Protein AF-A0A2V6RYM2-F1 (afdb_monomer_lite)

Secondary structure (DSSP, 8-state):
-BSSSHHHHHHHHHHT-SS----EEEESSSSS-EEEE-SEE-TT--EESS-S-HHHHHHT--TT---

Radius of gyration: 13.65 Å; chains: 1; bounding box: 38×22×32 Å

pLDDT: mean 90.87, std 9.73, range [46.69, 97.62]

Foldseek 3Di:
DAQPCPVVVVVCVVVVDPDDADEEQEHADPDHHYVYHAPHADPVSAGVVHDPPPVCVVVVPDPPPPD

Structure (mmCIF, N/CA/C/O backbone):
data_AF-A0A2V6RYM2-F1
#
_entry.id   AF-A0A2V6RYM2-F1
#
loop_
_atom_site.group_PDB
_atom_site.id
_atom_site.type_symbol
_atom_site.label_atom_id
_atom_site.label_alt_id
_atom_site.label_comp_id
_atom_site.label_asym_id
_atom_site.label_entity_id
_atom_site.label_seq_id
_atom_site.pdbx_PDB_ins_code
_atom_site.Cartn_x
_atom_site.Cartn_y
_atom_site.Cartn_z
_atom_site.occupancy
_atom_site.B_iso_or_equiv
_atom_site.auth_seq_id
_atom_site.auth_comp_id
_atom_site.auth_asym_id
_atom_site.auth_atom_id
_atom_site.pdbx_PDB_model_num
ATOM 1 N N . MET A 1 1 ? 1.941 2.837 0.398 1.00 93.88 1 MET A N 1
ATOM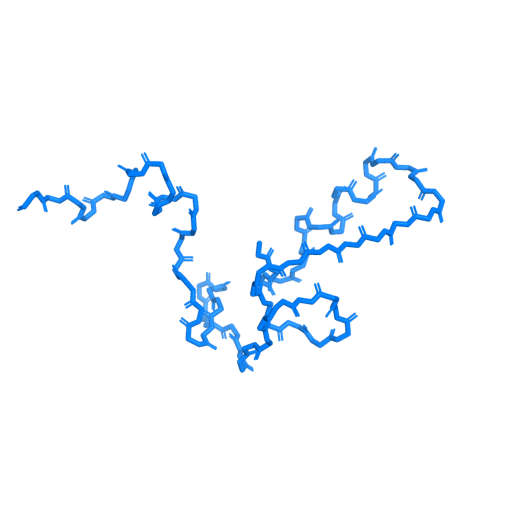 2 C CA . MET A 1 1 ? 1.206 2.293 -0.770 1.00 93.88 1 MET A CA 1
ATOM 3 C C . MET A 1 1 ? 0.221 1.227 -0.302 1.00 93.88 1 MET A C 1
ATOM 5 O O . MET A 1 1 ? 0.446 0.680 0.773 1.00 93.88 1 MET A O 1
ATOM 9 N N . VAL A 1 2 ? -0.829 0.925 -1.076 1.00 95.62 2 VAL A N 1
ATOM 10 C CA . VAL A 1 2 ? -1.684 -0.269 -0.868 1.00 95.62 2 VAL A CA 1
ATOM 11 C C . VAL A 1 2 ? -1.599 -1.169 -2.081 1.00 95.62 2 VAL A C 1
ATOM 13 O O . VAL A 1 2 ? -2.292 -0.948 -3.068 1.00 95.62 2 VAL A O 1
ATOM 16 N N . ALA A 1 3 ? -0.733 -2.175 -2.011 1.00 95.56 3 ALA A N 1
ATOM 17 C CA . ALA A 1 3 ? -0.697 -3.212 -3.028 1.00 95.56 3 ALA A CA 1
ATOM 18 C C . ALA A 1 3 ? -1.817 -4.226 -2.761 1.00 95.56 3 ALA A C 1
ATOM 20 O O . ALA A 1 3 ? -2.939 -4.056 -3.216 1.00 95.56 3 ALA A O 1
ATOM 21 N N . THR A 1 4 ? -1.542 -5.237 -1.942 1.00 94.81 4 THR A N 1
ATOM 22 C CA . THR A 1 4 ? -2.53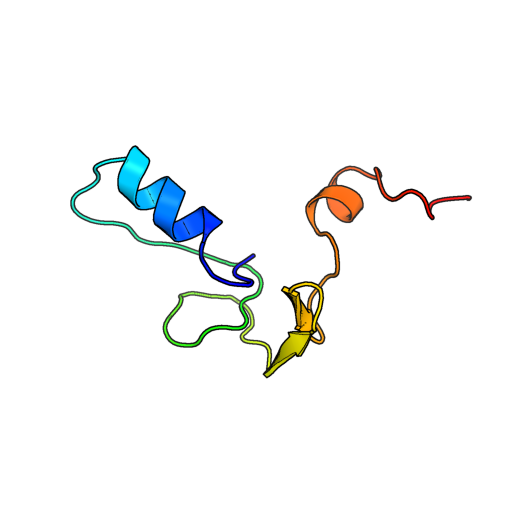5 -6.243 -1.532 1.00 94.81 4 THR A CA 1
ATOM 23 C C . THR A 1 4 ? -3.348 -5.829 -0.306 1.00 94.81 4 THR A C 1
ATOM 25 O O . THR A 1 4 ? -4.345 -6.463 0.009 1.00 94.81 4 THR A O 1
ATOM 28 N N . GLY A 1 5 ? -2.900 -4.808 0.431 1.00 93.12 5 GLY A N 1
ATOM 29 C CA . GLY A 1 5 ? -3.501 -4.395 1.703 1.00 93.12 5 GLY A CA 1
ATOM 30 C C . GLY A 1 5 ? -3.014 -5.164 2.935 1.00 93.12 5 GLY A C 1
ATOM 31 O O . GLY A 1 5 ? -3.232 -4.683 4.042 1.00 93.12 5 GLY A O 1
ATOM 32 N N . GLY A 1 6 ? -2.277 -6.270 2.773 1.00 93.94 6 GLY A N 1
ATOM 33 C CA . GLY A 1 6 ? -1.858 -7.132 3.889 1.00 93.94 6 GLY A CA 1
ATOM 34 C C . GLY A 1 6 ? -1.097 -6.397 4.999 1.00 93.94 6 GLY A C 1
ATOM 35 O O . GLY A 1 6 ? -1.465 -6.492 6.165 1.00 93.94 6 GLY A O 1
ATOM 36 N N . SER A 1 7 ? -0.101 -5.577 4.645 1.00 93.69 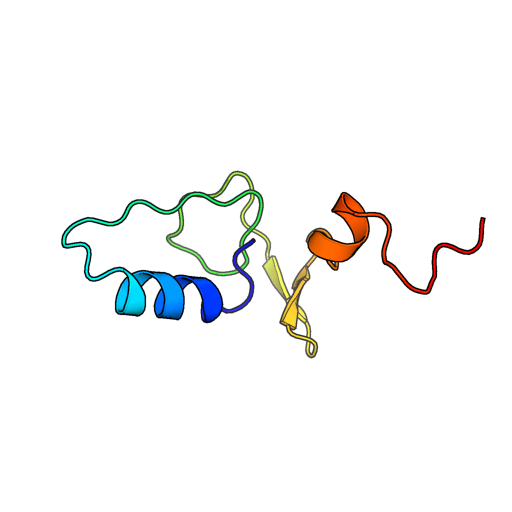7 SER A N 1
ATOM 37 C CA . SER A 1 7 ? 0.657 -4.794 5.636 1.00 93.69 7 SER A CA 1
ATOM 38 C C . SER A 1 7 ? -0.214 -3.781 6.385 1.00 93.69 7 SER A C 1
ATOM 40 O O . SER A 1 7 ? 0.013 -3.521 7.560 1.00 93.69 7 SE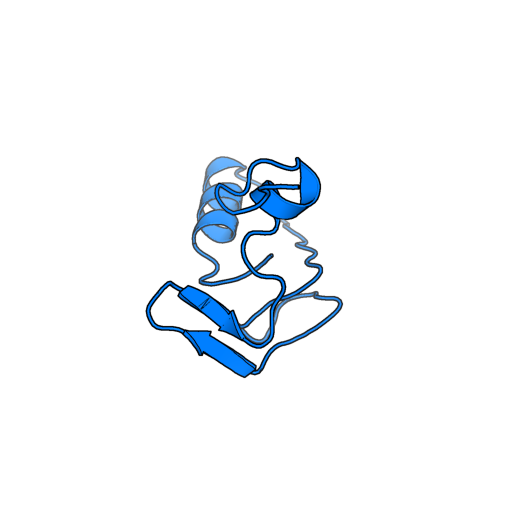R A O 1
ATOM 42 N N . ALA A 1 8 ? -1.213 -3.201 5.713 1.00 92.75 8 ALA A N 1
ATOM 43 C CA . ALA A 1 8 ? -2.120 -2.250 6.342 1.00 92.75 8 ALA A CA 1
ATOM 44 C C . ALA A 1 8 ? -3.090 -2.952 7.301 1.00 92.75 8 ALA A C 1
ATOM 46 O O . ALA A 1 8 ? -3.306 -2.450 8.397 1.00 92.75 8 ALA A O 1
ATOM 47 N N . ALA A 1 9 ? -3.628 -4.112 6.910 1.00 92.00 9 ALA A N 1
ATOM 48 C CA . ALA A 1 9 ? -4.487 -4.926 7.766 1.00 92.00 9 ALA A CA 1
ATOM 49 C C . ALA A 1 9 ? -3.744 -5.376 9.033 1.00 92.00 9 ALA A C 1
ATOM 51 O O . ALA A 1 9 ? -4.215 -5.125 10.138 1.00 92.00 9 ALA A O 1
ATOM 52 N N . MET A 1 10 ? -2.528 -5.912 8.880 1.00 95.50 10 MET A N 1
ATOM 53 C CA . MET A 1 10 ? -1.691 -6.322 10.012 1.00 95.50 10 MET A CA 1
ATOM 54 C C . MET A 1 10 ? -1.388 -5.154 10.965 1.00 95.50 10 MET A C 1
ATOM 56 O O . MET A 1 10 ? -1.433 -5.317 12.180 1.00 95.50 10 MET A O 1
ATOM 60 N N . ALA A 1 11 ? -1.106 -3.959 10.435 1.00 94.00 11 ALA A N 1
ATOM 61 C CA . ALA A 1 11 ? -0.861 -2.782 11.267 1.00 94.00 11 ALA A CA 1
ATOM 62 C C . ALA A 1 11 ? -2.097 -2.364 12.085 1.00 94.00 11 ALA A C 1
ATOM 64 O O . ALA A 1 11 ? -1.955 -1.933 13.227 1.00 94.00 11 ALA A O 1
ATOM 65 N N . ILE A 1 12 ? -3.301 -2.502 11.519 1.00 92.38 12 ILE A N 1
ATOM 66 C CA . ILE A 1 12 ? -4.563 -2.219 12.220 1.00 92.38 12 ILE A CA 1
ATOM 67 C C . ILE A 1 12 ? -4.777 -3.218 13.356 1.00 92.38 12 ILE A C 1
ATOM 69 O O . ILE A 1 12 ? -5.064 -2.807 14.479 1.00 92.38 12 ILE A O 1
ATOM 73 N N . GLU A 1 13 ? -4.591 -4.508 13.075 1.00 93.88 13 GLU A N 1
ATOM 74 C CA . GLU A 1 13 ? -4.738 -5.576 14.070 1.00 93.88 13 GLU A CA 1
ATOM 75 C C . GLU A 1 13 ? -3.773 -5.392 15.244 1.00 93.88 13 GLU A C 1
ATOM 77 O O . GLU A 1 13 ? -4.187 -5.460 16.400 1.00 93.88 13 GLU A O 1
ATOM 82 N N . LEU A 1 14 ? -2.504 -5.087 14.960 1.00 95.75 14 LEU A N 1
ATOM 83 C CA . LEU A 1 14 ? -1.496 -4.837 15.993 1.00 95.75 14 LEU A CA 1
ATOM 84 C C . LEU A 1 14 ? -1.754 -3.547 16.780 1.00 95.75 14 LEU A C 1
ATOM 86 O O . LEU A 1 14 ? -1.393 -3.463 17.952 1.00 95.75 14 LEU A O 1
ATOM 90 N N . GLY A 1 15 ? -2.347 -2.537 16.142 1.00 93.25 15 GLY A N 1
ATOM 91 C CA . GLY A 1 15 ? -2.616 -1.246 16.770 1.00 93.25 15 GLY A CA 1
ATOM 92 C C . GLY A 1 15 ? -3.788 -1.263 17.753 1.00 93.25 15 GLY A C 1
ATOM 93 O O . GLY A 1 15 ? -3.834 -0.413 18.639 1.00 93.25 15 GLY A O 1
ATOM 94 N N . GLY A 1 16 ? -4.743 -2.191 17.604 1.00 92.56 16 GLY A N 1
ATOM 95 C CA . GLY A 1 16 ? -5.900 -2.325 18.503 1.00 92.56 16 GLY A CA 1
ATOM 96 C C . GLY A 1 16 ? -6.829 -1.101 18.553 1.00 92.56 16 GLY A C 1
ATOM 97 O O . GLY A 1 16 ? -7.630 -0.963 19.477 1.00 92.56 16 GLY A O 1
ATOM 98 N N . ALA A 1 17 ? -6.712 -0.185 17.590 1.00 92.69 17 ALA A N 1
ATOM 99 C CA . ALA A 1 17 ? -7.490 1.046 17.554 1.00 92.69 17 ALA A CA 1
ATOM 100 C C . ALA A 1 17 ? -8.952 0.773 17.165 1.00 92.69 17 ALA A C 1
ATOM 102 O O . ALA A 1 17 ? -9.230 -0.025 16.274 1.00 92.69 17 ALA A O 1
ATOM 103 N N . GLN A 1 18 ? -9.889 1.480 17.806 1.00 89.62 18 GLN A N 1
ATOM 104 C CA . GLN A 1 18 ? -11.326 1.344 17.524 1.00 89.62 18 GLN A CA 1
ATOM 105 C C . GLN A 1 18 ? -11.772 2.104 16.267 1.00 89.62 18 GLN A C 1
ATOM 107 O O . GLN A 1 18 ? -12.731 1.703 15.615 1.00 89.62 18 GLN A O 1
ATOM 112 N N . GLU A 1 19 ? -11.067 3.179 15.907 1.00 90.81 19 GLU A N 1
ATOM 113 C CA . GLU A 1 19 ? -11.294 3.934 14.675 1.00 90.81 19 GLU A CA 1
ATOM 114 C C . GLU A 1 19 ? -9.954 4.130 13.961 1.00 90.81 19 GLU A C 1
ATOM 116 O O . GLU A 1 19 ? -9.012 4.688 14.527 1.00 90.81 19 GLU A O 1
ATOM 121 N N . VAL A 1 20 ? -9.860 3.674 12.709 1.00 90.81 20 VAL A N 1
ATOM 122 C CA . VAL A 1 20 ? -8.658 3.837 11.887 1.00 90.81 20 VAL A CA 1
ATOM 123 C C . VAL A 1 20 ? -9.002 4.569 10.606 1.00 90.81 20 VAL A C 1
ATOM 125 O O . VAL A 1 20 ? -9.841 4.134 9.820 1.00 90.81 20 VAL A O 1
ATOM 128 N N . ARG A 1 21 ? -8.270 5.655 10.354 1.00 89.06 21 ARG A N 1
ATOM 129 C CA . ARG A 1 21 ? -8.256 6.332 9.059 1.00 89.06 21 ARG A CA 1
ATOM 130 C C . ARG A 1 21 ? -6.907 6.113 8.411 1.00 89.06 21 ARG A C 1
ATOM 132 O O . ARG A 1 21 ? -5.865 6.433 8.976 1.00 89.06 21 ARG A O 1
ATOM 139 N N . ARG A 1 22 ? -6.935 5.552 7.210 1.00 87.06 22 ARG A N 1
ATOM 140 C CA . ARG A 1 22 ? -5.747 5.221 6.433 1.00 87.06 22 ARG A CA 1
ATOM 141 C C . ARG A 1 22 ? -5.635 6.169 5.247 1.00 87.06 22 ARG A C 1
ATOM 143 O O . ARG A 1 22 ? -6.607 6.337 4.523 1.00 87.06 22 ARG A O 1
ATOM 150 N N . LEU A 1 23 ? -4.433 6.685 4.999 1.00 92.88 23 LEU A N 1
ATOM 151 C CA . LEU A 1 23 ? -4.103 7.464 3.805 1.00 92.88 23 LEU A CA 1
ATOM 152 C C . LEU A 1 23 ? -3.008 6.767 2.980 1.00 92.88 23 LEU A C 1
ATOM 154 O O . LEU A 1 23 ? -2.075 6.167 3.522 1.00 92.88 23 LEU A O 1
ATOM 158 N N . SER A 1 24 ? -3.121 6.833 1.654 1.00 94.31 24 SER A N 1
ATOM 159 C CA . SER A 1 24 ? -2.119 6.332 0.701 1.00 94.31 24 SER A CA 1
ATOM 160 C C . SER A 1 24 ? -1.809 7.355 -0.382 1.00 94.31 24 SER A C 1
ATOM 162 O O . SER A 1 24 ? -2.651 8.168 -0.735 1.00 94.31 24 SER A O 1
ATOM 164 N N . ILE A 1 25 ? -0.619 7.244 -0.973 1.00 95.75 25 ILE A N 1
ATOM 165 C CA . ILE A 1 25 ? -0.293 7.943 -2.223 1.00 95.75 25 ILE A CA 1
ATOM 166 C C . ILE A 1 25 ? -0.901 7.189 -3.413 1.00 95.75 25 ILE A C 1
ATOM 168 O O . ILE A 1 25 ? -1.624 7.772 -4.207 1.00 95.75 25 ILE A O 1
ATOM 172 N N . VAL A 1 26 ? -0.650 5.881 -3.505 1.00 95.81 26 VAL A N 1
ATOM 173 C CA . VAL A 1 26 ? -1.188 5.021 -4.564 1.00 95.81 26 VAL A CA 1
ATOM 174 C C . VAL A 1 26 ? -1.699 3.699 -3.994 1.00 95.81 26 VAL A C 1
ATOM 176 O O . VAL A 1 26 ? -1.105 3.141 -3.052 1.00 95.81 26 VAL A O 1
ATOM 179 N N . ALA A 1 27 ? -2.803 3.220 -4.561 1.00 96.25 27 ALA A N 1
ATOM 180 C CA . ALA A 1 27 ? -3.457 1.966 -4.221 1.00 96.25 27 ALA A CA 1
ATOM 181 C C . ALA A 1 27 ? -3.947 1.242 -5.481 1.00 96.25 27 ALA A C 1
ATOM 183 O O . ALA A 1 27 ? -4.334 1.899 -6.438 1.00 96.25 27 ALA A O 1
ATOM 184 N N . ALA A 1 28 ? -3.954 -0.091 -5.459 1.00 95.25 28 ALA A N 1
ATOM 185 C CA . ALA A 1 28 ? -4.698 -0.911 -6.419 1.00 95.25 28 ALA A CA 1
ATOM 186 C C . ALA A 1 28 ? -6.129 -1.280 -5.963 1.00 95.25 28 ALA A C 1
ATOM 188 O O . ALA A 1 28 ? -7.018 -1.297 -6.808 1.00 95.25 28 ALA A O 1
ATOM 189 N N . PRO A 1 29 ? -6.401 -1.604 -4.679 1.00 87.44 29 PRO A N 1
ATOM 190 C CA . PRO A 1 29 ? -7.761 -1.933 -4.264 1.00 87.44 29 PRO A CA 1
ATOM 191 C C . PRO A 1 29 ? -8.634 -0.680 -4.171 1.00 87.44 29 PRO A C 1
ATOM 193 O O . PRO A 1 29 ? -8.174 0.382 -3.745 1.00 87.44 29 PRO A O 1
ATOM 196 N N . GLU A 1 30 ? -9.910 -0.831 -4.518 1.00 83.25 30 GLU A N 1
ATOM 197 C CA . GLU A 1 30 ? -10.929 0.205 -4.352 1.00 83.25 30 GLU A CA 1
ATOM 198 C C . GLU A 1 30 ? -11.303 0.415 -2.872 1.00 83.25 30 GLU A C 1
ATOM 200 O O . GLU A 1 30 ? -10.979 -0.395 -2.002 1.00 83.25 30 GLU A O 1
ATOM 20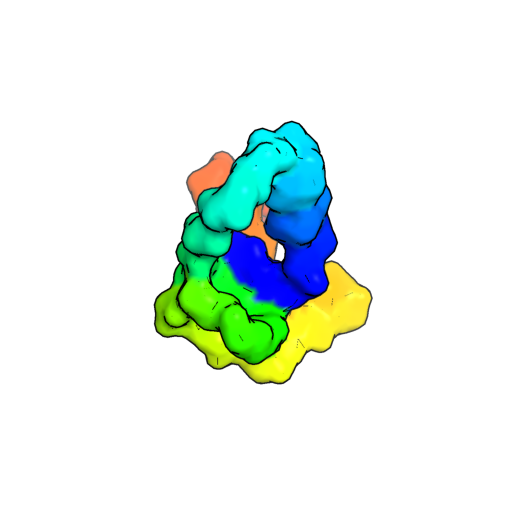5 N N . GLY A 1 31 ? -12.002 1.517 -2.573 1.00 83.50 31 GLY A N 1
ATOM 206 C CA . GLY A 1 31 ? -12.547 1.778 -1.233 1.00 83.50 31 GLY A CA 1
ATOM 207 C C . GLY A 1 31 ? -11.533 2.280 -0.198 1.00 83.50 31 GLY A C 1
ATOM 208 O O . GLY A 1 31 ? -11.815 2.264 0.998 1.00 83.50 31 GLY A O 1
ATOM 209 N N . VAL A 1 32 ? -10.360 2.749 -0.632 1.00 86.88 32 VAL A N 1
ATOM 210 C CA . VAL A 1 32 ? -9.346 3.361 0.240 1.00 86.88 32 VAL A CA 1
ATOM 211 C C . VAL A 1 32 ? -9.182 4.849 -0.053 1.00 86.88 32 VAL A C 1
ATOM 213 O O . VAL A 1 32 ? -9.230 5.277 -1.203 1.00 86.8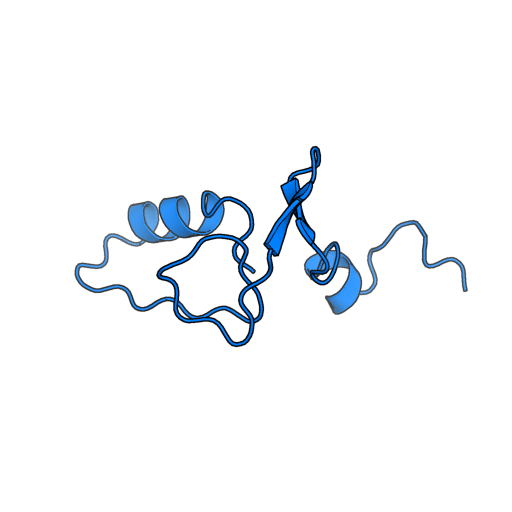8 32 VAL A O 1
ATOM 216 N N . PHE A 1 33 ? -8.906 5.645 0.983 1.00 91.75 33 PHE A N 1
ATOM 217 C CA . PHE A 1 33 ? -8.473 7.026 0.785 1.00 91.75 33 PHE A CA 1
ATOM 218 C C . PHE A 1 33 ? -7.048 7.026 0.218 1.00 91.75 33 PHE A C 1
ATOM 220 O O . PHE A 1 33 ? -6.079 6.589 0.856 1.00 91.75 33 PHE A O 1
ATOM 227 N N . THR A 1 34 ? -6.923 7.475 -1.024 1.00 95.19 34 THR A N 1
ATOM 228 C CA . THR A 1 34 ? -5.665 7.471 -1.766 1.00 95.19 34 THR A CA 1
ATOM 229 C C . THR A 1 34 ? -5.605 8.655 -2.722 1.00 95.19 34 THR A C 1
ATOM 231 O O . THR A 1 34 ? -6.644 9.097 -3.207 1.00 95.19 34 THR A O 1
ATOM 234 N N . ALA A 1 35 ? -4.404 9.169 -2.996 1.00 96.56 35 ALA A N 1
ATOM 235 C CA . ALA A 1 35 ? -4.235 10.226 -3.995 1.00 96.56 35 ALA A CA 1
ATOM 236 C C . ALA A 1 35 ? -4.432 9.697 -5.428 1.00 96.56 35 ALA A C 1
ATOM 238 O O . ALA A 1 35 ? -4.960 10.411 -6.275 1.00 96.56 35 ALA A O 1
ATOM 239 N N . ALA A 1 36 ? -4.049 8.443 -5.682 1.00 96.25 36 ALA A N 1
ATOM 240 C CA . ALA A 1 36 ? -4.264 7.750 -6.947 1.00 96.25 36 ALA A CA 1
ATOM 241 C C . ALA A 1 36 ? -4.765 6.316 -6.723 1.00 96.25 36 ALA A C 1
ATOM 243 O O . ALA A 1 36 ? -4.269 5.601 -5.840 1.00 96.25 36 ALA A O 1
ATOM 244 N N . LEU A 1 37 ? -5.745 5.917 -7.535 1.00 96.38 37 LEU A N 1
ATOM 245 C CA . LEU A 1 37 ? -6.230 4.547 -7.659 1.00 96.38 37 LEU A CA 1
ATOM 246 C C . LEU A 1 37 ? -5.773 3.995 -9.012 1.00 96.38 37 LEU A C 1
ATOM 248 O O . LEU A 1 37 ? -6.114 4.541 -10.060 1.00 96.38 37 LEU A O 1
ATOM 252 N N . ASP A 1 38 ? -5.005 2.918 -8.964 1.00 96.75 38 ASP A N 1
ATOM 253 C CA . ASP A 1 38 ? -4.345 2.297 -10.103 1.00 96.75 38 ASP A CA 1
ATOM 254 C C . ASP A 1 38 ? -5.000 0.958 -10.462 1.00 96.75 38 ASP A C 1
ATOM 256 O O . ASP A 1 38 ? -5.587 0.276 -9.627 1.00 96.75 38 ASP A O 1
ATOM 260 N N . ARG A 1 39 ? -4.880 0.567 -11.733 1.00 95.62 39 ARG A N 1
ATOM 261 C CA . ARG A 1 39 ? -5.716 -0.471 -12.362 1.00 95.62 39 ARG A CA 1
ATOM 262 C C . ARG A 1 39 ? -5.621 -1.863 -11.735 1.00 95.62 39 ARG A C 1
ATOM 264 O O . ARG A 1 39 ? -6.623 -2.568 -11.677 1.00 95.62 39 ARG A O 1
ATOM 271 N N . CYS A 1 40 ? -4.421 -2.323 -11.388 1.00 95.75 40 CYS A N 1
ATOM 272 C CA . CYS A 1 40 ? -4.217 -3.711 -10.981 1.00 95.75 40 CYS A CA 1
ATOM 273 C C . CYS A 1 40 ? -2.868 -3.935 -10.297 1.00 95.75 40 CYS A C 1
ATOM 275 O O . CYS A 1 40 ? -2.010 -3.051 -10.243 1.00 95.75 40 CYS A O 1
ATOM 277 N N . LEU A 1 41 ? -2.685 -5.160 -9.804 1.00 97.31 41 LEU A N 1
ATOM 278 C CA . LEU A 1 41 ? -1.388 -5.695 -9.417 1.00 97.31 41 LEU A CA 1
ATOM 279 C C . LEU A 1 41 ? -0.836 -6.599 -10.525 1.00 97.31 41 LEU A C 1
ATOM 281 O O . LEU A 1 41 ? -1.604 -7.301 -11.181 1.00 97.31 41 LEU A O 1
ATOM 285 N N . ASN A 1 42 ? 0.484 -6.636 -10.689 1.00 95.00 42 ASN A N 1
ATOM 286 C CA . ASN A 1 42 ? 1.149 -7.682 -11.470 1.00 95.00 42 ASN A CA 1
ATOM 287 C C . ASN A 1 42 ? 1.370 -8.967 -10.642 1.00 95.00 42 ASN A C 1
ATOM 289 O O . ASN A 1 42 ? 1.058 -9.020 -9.448 1.00 95.00 42 ASN A O 1
ATOM 293 N N . ASP A 1 43 ? 1.963 -9.996 -11.253 1.00 97.25 43 ASP A N 1
ATOM 294 C CA . ASP A 1 43 ? 2.223 -11.291 -10.599 1.00 97.25 43 ASP A CA 1
ATOM 295 C C . ASP A 1 43 ? 3.148 -11.179 -9.380 1.00 97.25 43 ASP A C 1
ATOM 297 O O . ASP A 1 43 ? 3.003 -11.913 -8.403 1.00 97.25 43 ASP A O 1
ATOM 301 N N . ARG A 1 44 ? 4.048 -10.190 -9.396 1.00 95.25 44 ARG A N 1
ATOM 302 C CA . ARG A 1 44 ? 4.950 -9.849 -8.285 1.00 95.25 44 ARG A CA 1
ATOM 303 C C . ARG A 1 44 ? 4.303 -8.927 -7.244 1.00 95.25 44 ARG A C 1
ATOM 305 O O . ARG A 1 44 ? 4.987 -8.465 -6.339 1.00 95.25 44 ARG A O 1
ATOM 312 N N . LYS A 1 45 ? 2.999 -8.663 -7.358 1.00 95.19 45 LYS A N 1
ATOM 313 C CA . LYS A 1 45 ? 2.199 -7.808 -6.465 1.00 95.19 45 LYS A CA 1
ATOM 314 C C . LYS A 1 45 ? 2.597 -6.327 -6.451 1.00 95.19 45 LYS A C 1
ATOM 316 O O . LYS A 1 45 ? 2.227 -5.614 -5.522 1.00 95.19 45 LYS A O 1
ATOM 321 N N . TYR A 1 46 ? 3.262 -5.834 -7.494 1.00 96.25 46 TYR A N 1
ATOM 322 C CA . TYR A 1 46 ? 3.418 -4.392 -7.702 1.00 96.25 46 TYR A CA 1
ATOM 323 C C . TYR A 1 46 ? 2.155 -3.795 -8.310 1.00 96.25 46 TYR A C 1
ATOM 325 O O . TYR A 1 46 ? 1.543 -4.394 -9.192 1.00 96.25 46 TYR A O 1
ATOM 333 N N . ILE A 1 47 ? 1.811 -2.591 -7.859 1.00 97.62 47 ILE A N 1
ATOM 334 C CA . ILE A 1 47 ? 0.735 -1.776 -8.426 1.00 97.62 47 ILE A CA 1
ATOM 335 C C . ILE A 1 47 ? 1.137 -1.315 -9.829 1.00 97.62 47 ILE A C 1
ATOM 337 O O . ILE A 1 47 ? 2.290 -0.940 -10.035 1.00 97.62 47 ILE A O 1
ATOM 341 N N . LEU A 1 48 ? 0.201 -1.338 -10.778 1.00 96.12 48 LEU A N 1
ATOM 342 C CA . LEU A 1 48 ? 0.403 -0.882 -12.151 1.00 96.12 48 LEU A CA 1
ATOM 343 C C . LEU A 1 48 ? -0.519 0.306 -12.494 1.00 96.12 48 LEU A C 1
ATOM 345 O O . LEU A 1 48 ? -1.728 0.171 -12.320 1.00 96.12 48 LEU A O 1
ATOM 349 N N . PRO A 1 49 ? -0.003 1.408 -13.081 1.00 96.44 49 PRO A N 1
ATOM 350 C CA . PRO A 1 49 ? 1.413 1.655 -13.384 1.00 96.44 49 PRO A CA 1
ATOM 351 C C . PRO A 1 49 ? 2.291 1.805 -12.130 1.00 96.44 49 PRO A C 1
ATOM 353 O O . PRO A 1 49 ? 3.464 1.442 -12.182 1.00 96.44 49 PRO A O 1
ATOM 356 N N . GLY A 1 50 ? 1.720 2.248 -11.010 1.00 95.06 50 GLY A N 1
ATOM 357 C CA . GLY A 1 50 ? 2.353 2.306 -9.701 1.00 95.06 50 GLY A CA 1
ATOM 358 C C . GLY A 1 50 ? 3.627 3.142 -9.646 1.00 95.06 50 GLY A C 1
ATOM 359 O O . GLY A 1 50 ? 3.887 4.009 -10.476 1.00 95.06 50 GLY A O 1
ATOM 360 N N . LEU A 1 51 ? 4.427 2.885 -8.609 1.00 94.88 51 LEU A N 1
ATOM 361 C CA . LEU A 1 51 ? 5.675 3.604 -8.335 1.00 94.88 51 LEU A CA 1
ATOM 362 C C . LEU A 1 51 ? 6.886 2.666 -8.214 1.00 94.88 51 LEU A C 1
ATOM 364 O O . LEU A 1 51 ? 7.965 3.128 -7.857 1.00 94.88 51 LEU A O 1
ATOM 368 N N . GLY A 1 52 ? 6.734 1.373 -8.513 1.00 93.56 52 GLY A N 1
ATOM 369 C CA . GLY A 1 52 ? 7.762 0.369 -8.221 1.00 93.56 52 GLY A CA 1
ATOM 370 C C . GLY A 1 52 ? 7.946 0.162 -6.714 1.00 93.56 52 GLY A C 1
ATOM 371 O O . GLY A 1 52 ? 6.988 0.310 -5.949 1.00 93.56 52 GLY A O 1
ATOM 372 N N . ASP A 1 53 ? 9.163 -0.187 -6.290 1.00 94.00 53 ASP A N 1
ATOM 373 C CA . ASP A 1 53 ? 9.504 -0.252 -4.869 1.00 94.00 53 ASP A CA 1
ATOM 374 C C . ASP A 1 53 ? 9.727 1.161 -4.320 1.00 94.00 53 ASP A C 1
ATOM 376 O O . ASP A 1 53 ? 10.732 1.820 -4.586 1.00 94.00 53 ASP A O 1
ATOM 380 N N . PHE A 1 54 ? 8.733 1.671 -3.595 1.00 93.00 54 PHE A N 1
ATOM 381 C CA . PHE A 1 54 ? 8.805 3.021 -3.049 1.00 93.00 54 PHE A CA 1
ATOM 382 C C . PHE A 1 54 ? 9.846 3.151 -1.936 1.00 93.00 54 PHE A C 1
ATOM 384 O O . PHE A 1 54 ? 10.402 4.234 -1.784 1.00 93.00 54 PHE A O 1
ATOM 391 N N . GLY A 1 55 ? 10.114 2.084 -1.175 1.00 92.75 55 GLY A N 1
ATOM 392 C CA . GLY A 1 55 ? 11.153 2.103 -0.147 1.00 92.75 55 GLY A CA 1
ATOM 393 C C . GLY A 1 55 ? 12.517 2.301 -0.792 1.00 92.75 55 GLY A C 1
ATOM 394 O O . GLY A 1 55 ? 13.219 3.256 -0.457 1.00 92.75 55 GLY A O 1
ATOM 395 N N . ASP A 1 56 ? 12.822 1.487 -1.801 1.00 94.19 56 ASP A N 1
ATOM 396 C CA . ASP A 1 56 ? 14.095 1.584 -2.510 1.00 94.19 56 ASP A CA 1
ATOM 397 C C . ASP A 1 56 ? 14.278 2.922 -3.221 1.00 94.19 56 ASP A C 1
ATOM 399 O O . ASP A 1 56 ? 15.346 3.529 -3.144 1.00 94.19 56 ASP A O 1
ATOM 403 N N . ARG A 1 57 ? 13.224 3.442 -3.855 1.00 91.94 57 ARG A N 1
ATOM 404 C CA . ARG A 1 57 ? 13.277 4.753 -4.516 1.00 91.94 57 ARG A CA 1
ATOM 405 C C . ARG A 1 57 ? 13.421 5.915 -3.540 1.00 91.94 57 ARG A C 1
ATOM 407 O O . ARG A 1 57 ? 14.049 6.909 -3.892 1.00 91.94 57 ARG A O 1
ATOM 414 N N . LEU A 1 58 ? 12.815 5.824 -2.356 1.00 93.06 58 LEU A N 1
ATOM 415 C CA . LEU A 1 58 ? 12.886 6.878 -1.344 1.00 93.06 58 LEU A CA 1
ATOM 416 C C . LEU A 1 58 ? 14.266 6.930 -0.681 1.00 93.06 58 LEU A C 1
ATOM 418 O O . LEU A 1 58 ? 14.760 8.021 -0.404 1.00 93.06 58 LEU A O 1
ATOM 422 N N . TYR A 1 59 ? 14.876 5.769 -0.431 1.00 94.38 59 TYR A N 1
ATOM 423 C CA . TYR A 1 59 ? 16.140 5.661 0.304 1.00 94.38 59 TYR A CA 1
ATOM 424 C C . TYR A 1 59 ? 17.363 5.387 -0.581 1.00 94.38 59 TYR A C 1
ATOM 426 O O . TYR A 1 59 ? 18.480 5.362 -0.073 1.00 94.38 59 TYR A O 1
ATOM 434 N N . GLY A 1 60 ? 17.174 5.217 -1.891 1.00 91.88 60 GLY A N 1
ATOM 435 C CA . GLY A 1 60 ? 18.253 4.957 -2.844 1.00 91.88 60 GLY A CA 1
ATOM 436 C C . GLY A 1 60 ? 18.877 3.568 -2.699 1.00 91.88 60 GLY A C 1
ATOM 437 O O . GLY A 1 60 ? 20.081 3.429 -2.889 1.00 91.88 60 GLY A O 1
ATOM 438 N N . THR A 1 61 ? 18.091 2.551 -2.337 1.00 92.88 61 THR A N 1
ATOM 439 C CA . THR A 1 61 ? 18.583 1.181 -2.085 1.00 92.88 61 THR A CA 1
ATOM 440 C C . THR A 1 61 ? 18.364 0.213 -3.247 1.00 92.88 61 THR A C 1
ATOM 442 O O . THR A 1 61 ? 18.720 -0.960 -3.126 1.00 92.88 61 THR A O 1
ATOM 445 N N . SER A 1 62 ? 17.826 0.681 -4.382 1.00 84.69 62 SER A N 1
ATOM 446 C CA . SER A 1 62 ? 17.608 -0.185 -5.543 1.00 84.69 62 SER A CA 1
ATOM 447 C C . SER A 1 62 ? 18.935 -0.769 -6.057 1.00 84.69 62 SER A C 1
ATOM 449 O O . SER A 1 62 ? 19.894 -0.020 -6.260 1.00 84.69 62 SER A O 1
ATOM 451 N N . PRO A 1 63 ? 19.002 -2.081 -6.345 1.00 71.94 63 PRO A N 1
ATOM 452 C CA . PRO A 1 63 ? 20.221 -2.730 -6.832 1.00 71.94 63 PRO A CA 1
ATOM 453 C C . PRO A 1 63 ? 20.633 -2.309 -8.255 1.00 71.94 63 PRO A C 1
ATOM 455 O O . PRO A 1 63 ? 21.750 -2.603 -8.668 1.00 71.94 63 PRO A O 1
ATOM 458 N N . ASP A 1 64 ? 19.752 -1.642 -9.005 1.00 65.81 64 ASP A N 1
ATOM 459 C CA . ASP A 1 64 ? 19.971 -1.153 -10.372 1.00 65.81 64 ASP A CA 1
ATOM 460 C C . ASP A 1 64 ? 20.337 0.339 -10.451 1.00 65.81 64 ASP A C 1
ATOM 462 O O . ASP A 1 64 ? 20.521 0.868 -11.546 1.00 65.81 64 ASP A O 1
ATOM 466 N N . LEU A 1 65 ? 20.531 1.007 -9.309 1.00 57.53 65 LEU A N 1
ATOM 467 C CA . LEU A 1 65 ? 21.173 2.321 -9.238 1.00 57.53 65 LEU A CA 1
ATOM 468 C C . LEU A 1 65 ? 22.700 2.173 -9.371 1.00 57.53 65 LEU A C 1
ATOM 470 O O . LEU A 1 65 ? 23.469 2.617 -8.520 1.00 57.53 65 LEU A O 1
ATOM 474 N N . SER A 1 66 ? 23.158 1.533 -10.448 1.00 46.69 66 SER A N 1
ATOM 475 C CA . SER A 1 66 ? 24.458 1.903 -11.006 1.00 46.69 66 SER A CA 1
ATOM 476 C C . SER A 1 66 ? 24.330 3.338 -11.536 1.00 46.69 66 SER A C 1
ATOM 478 O O . SER A 1 66 ? 23.329 3.612 -12.204 1.00 46.69 66 SER A O 1
ATOM 480 N N . PRO A 1 67 ? 25.269 4.246 -11.209 1.00 55.53 67 PRO A N 1
ATOM 481 C CA . PRO A 1 67 ? 25.240 5.620 -11.709 1.00 55.53 67 PRO A CA 1
ATOM 482 C C . PRO A 1 67 ? 25.180 5.692 -13.239 1.00 55.53 67 PRO A C 1
ATOM 484 O O . PRO A 1 67 ? 25.700 4.763 -13.902 1.00 55.53 67 PRO A O 1
#

Sequence (67 aa):
MVATGGSAAMAIELGGAQEVRRLSIVAAPEGVFTAALDRCLNDRKYILPGLGDFGDRLYGTSPDLSP